Protein AF-A0A8H7I1M8-F1 (afdb_monomer_lite)

Secondary structure (DSSP, 8-state):
-EEEEETTEEEEEE---PPP-EEPTTS-EE--S--HHHHIIIIIIIIIHHHHHHHHHHHSSPPEEE--S-HHHHSHHHHHHHHHTTPPBPPPPTT--HHHHHHHHTT-TTEEEE---------

Foldseek 3Di:
DKFKDAVVDGFDDDDADWFDFDQDPVRDTDTLGAALQSCLVPPLVPRPLVRQVVVCVVPVHHAEEEEDPDPSCVDPSVVVSCVVSVHHYDDDDPPDDPVVVVVVRVPDSRYMYIDDDDRPDDD

Sequence (123 aa):
MWGCIAHGKKGPLIWLELLPCIAGKKGRSRGGGLTSAGYAEQVLKGPLKEFLDELEAERGHKILIVEDGAPLHKGPQAREARAALGIEQLAHPSGSSRSQCHRAHMASPQITRFQGAWSSEKC

InterPro domains:
  IPR036397 Ribonuclease H superfamily [G3DSA:3.30.420.10] (1-98)

Radius of gyration: 15.68 Å; chains: 1; bounding box: 38×31×46 Å

Organism: NCBI:txid456999

pLDDT: mean 77.07, std 19.63, range [32.5, 95.06]

Structure (mmCIF, N/CA/C/O backbone):
data_AF-A0A8H7I1M8-F1
#
_entry.id   AF-A0A8H7I1M8-F1
#
loop_
_atom_site.group_PDB
_atom_site.id
_atom_site.type_symbol
_atom_site.label_atom_id
_atom_site.label_alt_id
_atom_site.label_comp_id
_atom_site.label_asym_id
_atom_site.label_entity_id
_atom_site.label_seq_id
_atom_site.pdbx_PDB_ins_code
_atom_site.Cartn_x
_atom_site.Cartn_y
_atom_site.Cartn_z
_atom_site.occupancy
_atom_site.B_iso_or_equiv
_at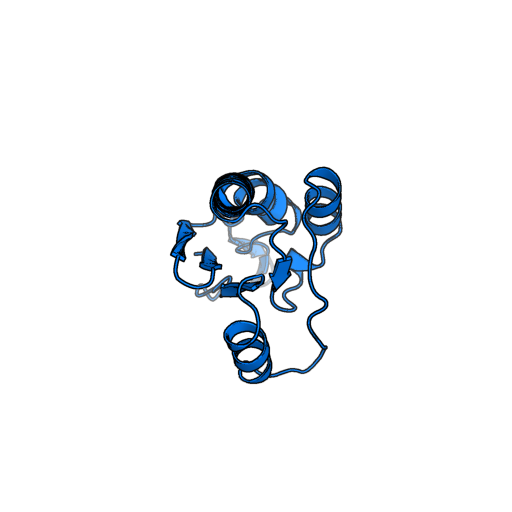om_site.auth_seq_id
_atom_site.auth_comp_id
_atom_site.auth_asym_id
_atom_site.auth_atom_id
_atom_site.pdbx_PDB_model_num
ATOM 1 N N . MET A 1 1 ? 0.511 -12.955 -6.188 1.00 87.06 1 MET A N 1
ATOM 2 C CA . MET A 1 1 ? -0.658 -12.678 -5.324 1.00 87.06 1 MET A CA 1
ATOM 3 C C . MET A 1 1 ? -0.186 -11.872 -4.129 1.00 87.06 1 MET A C 1
ATOM 5 O O . MET A 1 1 ? 0.932 -12.113 -3.688 1.00 87.06 1 MET A O 1
ATOM 9 N N . TRP A 1 2 ? -0.995 -10.932 -3.654 1.00 91.19 2 TRP A N 1
ATOM 10 C CA . TRP A 1 2 ? -0.752 -10.147 -2.446 1.00 91.19 2 TRP A CA 1
ATOM 11 C C . TRP A 1 2 ? -2.036 -10.078 -1.626 1.00 91.19 2 TRP A C 1
ATOM 13 O O . TRP A 1 2 ? -3.122 -10.015 -2.201 1.00 91.19 2 TRP A O 1
ATOM 23 N N . GLY A 1 3 ? -1.918 -10.072 -0.301 1.00 92.12 3 GLY A N 1
ATOM 24 C CA . GLY A 1 3 ? -3.060 -9.821 0.565 1.00 92.12 3 GLY A CA 1
ATOM 25 C C . GLY A 1 3 ? -2.678 -9.327 1.952 1.00 92.12 3 GLY A C 1
ATOM 26 O O . GLY A 1 3 ? -1.520 -9.420 2.383 1.00 92.12 3 GLY A O 1
ATOM 27 N N . CYS A 1 4 ? -3.680 -8.813 2.660 1.00 90.94 4 CYS A N 1
ATOM 28 C CA . CYS A 1 4 ? -3.517 -8.275 4.002 1.00 90.94 4 CYS A CA 1
ATOM 29 C C . CYS A 1 4 ? -4.613 -8.726 4.964 1.00 90.94 4 CYS A C 1
ATOM 31 O O . CYS A 1 4 ? -5.689 -9.175 4.567 1.00 90.94 4 CYS A O 1
ATOM 33 N N . ILE A 1 5 ? -4.308 -8.664 6.259 1.00 89.12 5 ILE A N 1
ATOM 34 C CA . ILE A 1 5 ? -5.220 -9.066 7.327 1.00 89.12 5 ILE A CA 1
ATOM 35 C C . ILE A 1 5 ? -5.083 -8.072 8.475 1.00 89.12 5 ILE A C 1
ATOM 37 O O . ILE A 1 5 ? -3.978 -7.820 8.962 1.00 89.12 5 ILE A O 1
ATOM 41 N N . ALA A 1 6 ? -6.219 -7.559 8.935 1.00 89.06 6 ALA A N 1
ATOM 42 C CA . ALA A 1 6 ? -6.332 -6.800 10.169 1.00 89.06 6 ALA A CA 1
ATOM 43 C C . ALA A 1 6 ? -6.982 -7.671 11.253 1.00 89.06 6 ALA A C 1
ATOM 45 O O . ALA A 1 6 ? -7.636 -8.676 10.968 1.00 89.06 6 ALA A O 1
ATOM 46 N N . HIS A 1 7 ? -6.819 -7.293 12.520 1.00 83.56 7 HIS A N 1
ATOM 47 C CA . HIS A 1 7 ? -7.454 -8.015 13.623 1.00 83.56 7 HIS A CA 1
ATOM 48 C C . HIS A 1 7 ? -8.977 -8.123 13.407 1.00 83.56 7 HIS A C 1
ATOM 50 O O . HIS A 1 7 ? -9.655 -7.104 13.345 1.00 83.56 7 HIS A O 1
ATOM 56 N N . GLY A 1 8 ? -9.516 -9.337 13.267 1.00 85.69 8 GLY A N 1
ATOM 57 C CA . GLY A 1 8 ? -10.953 -9.562 13.051 1.00 85.69 8 GLY A CA 1
ATOM 58 C C . GLY A 1 8 ? -11.490 -9.233 11.648 1.00 85.69 8 GLY A C 1
ATOM 59 O O . GLY A 1 8 ? -12.682 -9.415 11.423 1.00 85.69 8 GLY A O 1
ATOM 60 N N . LYS A 1 9 ? -10.652 -8.801 10.690 1.00 87.69 9 LYS A N 1
ATOM 61 C CA . LYS A 1 9 ? -11.086 -8.469 9.320 1.00 87.69 9 LYS A CA 1
ATOM 62 C C . LYS A 1 9 ? -10.079 -8.968 8.284 1.00 87.69 9 LYS A C 1
ATOM 64 O O . LYS A 1 9 ? -8.889 -8.650 8.340 1.00 87.69 9 LYS A O 1
ATOM 69 N N . LYS A 1 10 ? -10.555 -9.757 7.319 1.00 90.88 10 LYS A N 1
ATOM 70 C CA . LYS A 1 10 ? -9.758 -10.111 6.138 1.00 90.88 10 LYS A CA 1
ATOM 71 C C . LYS A 1 10 ? -9.700 -8.896 5.222 1.00 90.88 10 LYS A C 1
ATOM 73 O O . LYS A 1 10 ? -10.734 -8.288 4.967 1.00 90.88 10 LYS A O 1
ATOM 78 N N . GLY A 1 11 ? -8.503 -8.554 4.771 1.00 90.69 11 GLY A N 1
ATOM 79 C CA . GLY A 1 11 ? -8.314 -7.499 3.794 1.00 90.69 11 GLY A CA 1
ATOM 80 C C . GLY A 1 11 ? -8.379 -8.013 2.357 1.00 90.69 11 GLY A C 1
ATOM 81 O O . GLY A 1 11 ? -8.638 -9.201 2.125 1.00 90.69 11 GLY A O 1
ATOM 82 N N . PRO A 1 12 ? -8.140 -7.119 1.389 1.00 92.62 12 PRO A N 1
ATOM 83 C CA . PRO A 1 12 ? -8.078 -7.457 -0.025 1.00 92.62 12 PRO A CA 1
ATOM 84 C C . PRO A 1 12 ? -7.053 -8.558 -0.320 1.00 92.62 12 PRO A C 1
ATOM 86 O O . PRO A 1 12 ? -5.973 -8.613 0.273 1.00 92.62 12 PRO A O 1
ATOM 89 N N . LEU A 1 13 ? -7.399 -9.411 -1.285 1.00 94.06 13 LEU A N 1
ATOM 90 C CA . LEU A 1 13 ? -6.523 -10.418 -1.875 1.00 94.06 13 LEU A CA 1
ATOM 91 C C . LEU A 1 13 ? -6.502 -10.192 -3.386 1.00 94.06 13 LEU A C 1
ATOM 93 O O . LEU A 1 13 ? -7.510 -10.404 -4.056 1.00 94.06 13 LEU A O 1
ATOM 97 N N . ILE A 1 14 ? -5.364 -9.749 -3.914 1.00 91.69 14 ILE A N 1
ATOM 98 C CA . ILE A 1 14 ? -5.240 -9.330 -5.312 1.00 91.69 14 ILE A CA 1
ATOM 99 C C . ILE A 1 14 ? -4.172 -10.126 -6.057 1.00 91.69 14 ILE A C 1
ATOM 101 O O . ILE A 1 14 ? -3.159 -10.580 -5.502 1.00 91.69 14 ILE A O 1
ATOM 105 N N . TRP A 1 15 ? -4.390 -10.263 -7.359 1.00 91.75 15 TRP A N 1
ATOM 106 C CA . TRP A 1 15 ? -3.367 -10.703 -8.292 1.00 91.75 15 TRP A CA 1
ATOM 107 C C . TRP A 1 15 ? -2.549 -9.494 -8.721 1.00 91.75 15 TRP A C 1
ATOM 109 O O . TRP A 1 15 ? -3.101 -8.460 -9.071 1.00 91.75 15 TRP A O 1
ATOM 119 N N . LEU A 1 16 ? -1.229 -9.628 -8.631 1.00 91.38 16 LEU A N 1
ATOM 120 C CA . LEU A 1 16 ? -0.309 -8.565 -9.004 1.00 91.38 16 LEU A CA 1
ATOM 121 C C . LEU A 1 16 ? 0.088 -8.756 -10.458 1.00 91.38 16 LEU A C 1
ATOM 123 O O . LEU A 1 16 ? 0.455 -9.868 -10.849 1.00 91.38 16 LEU A O 1
ATOM 127 N N . GLU A 1 17 ? 0.078 -7.671 -11.216 1.00 91.12 17 GLU A N 1
ATOM 128 C CA . GLU A 1 17 ? 0.642 -7.645 -12.555 1.00 91.12 17 GLU A CA 1
ATOM 129 C C . GLU A 1 17 ? 2.162 -7.540 -12.442 1.00 91.12 17 GLU A C 1
ATOM 131 O O . GLU A 1 17 ? 2.712 -6.555 -11.935 1.00 91.12 17 GLU A O 1
ATOM 136 N N . LEU A 1 18 ? 2.844 -8.596 -12.878 1.00 88.50 18 LEU A N 1
ATOM 137 C CA . LEU A 1 18 ? 4.298 -8.690 -12.855 1.00 88.50 18 LEU A CA 1
ATOM 138 C C . LEU A 1 18 ? 4.870 -8.256 -14.203 1.00 88.50 18 LEU A C 1
ATOM 140 O O . LEU A 1 18 ? 4.259 -8.457 -15.252 1.00 88.50 18 LEU A O 1
ATOM 144 N N . LEU A 1 19 ? 6.079 -7.691 -14.185 1.00 85.12 19 LEU A N 1
ATOM 145 C CA . LEU A 1 19 ? 6.788 -7.398 -15.427 1.00 85.12 19 LEU A CA 1
ATOM 146 C C . LEU A 1 19 ? 7.075 -8.697 -16.195 1.00 85.12 19 LEU A C 1
ATOM 148 O O . LEU A 1 19 ? 7.416 -9.699 -15.564 1.00 85.12 19 LEU A O 1
ATOM 152 N N . PRO A 1 20 ? 7.037 -8.690 -17.538 1.00 82.44 20 PRO A N 1
ATOM 153 C CA . PRO A 1 20 ? 7.340 -9.879 -18.328 1.00 82.44 20 PRO A CA 1
ATOM 154 C C . P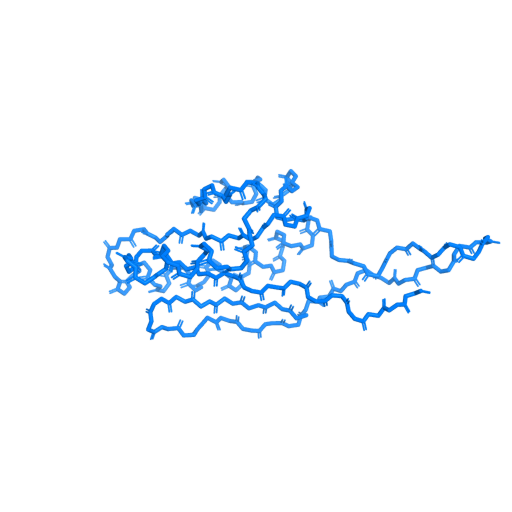RO A 1 20 ? 8.774 -10.373 -18.071 1.00 82.44 20 PRO A C 1
ATOM 156 O O . PRO A 1 20 ? 9.695 -9.569 -17.895 1.00 82.44 20 PRO A O 1
ATOM 159 N N . CYS A 1 21 ? 8.979 -11.696 -18.051 1.00 81.69 21 CYS A N 1
ATOM 160 C CA . CYS A 1 21 ? 10.324 -12.284 -18.018 1.00 81.69 21 CYS A CA 1
ATOM 161 C C . CYS A 1 21 ? 10.909 -12.220 -19.440 1.00 81.69 21 CYS A C 1
ATOM 163 O O . CYS A 1 21 ? 10.403 -12.843 -20.371 1.00 81.69 21 CYS A O 1
ATOM 165 N N . ILE A 1 22 ? 11.966 -11.431 -19.623 1.00 80.75 22 ILE A N 1
ATOM 166 C CA . ILE A 1 22 ? 12.684 -11.284 -20.890 1.00 80.75 22 ILE A CA 1
ATOM 167 C C . ILE A 1 22 ? 13.926 -12.172 -20.831 1.00 80.75 22 ILE A C 1
ATOM 169 O O . ILE A 1 22 ? 14.834 -11.943 -20.023 1.00 80.75 22 ILE A O 1
ATOM 173 N N . ALA A 1 23 ? 13.984 -13.175 -21.706 1.00 79.00 23 ALA A N 1
ATOM 174 C CA . ALA A 1 23 ? 15.157 -14.026 -21.856 1.00 79.00 23 ALA A CA 1
ATOM 175 C C . ALA A 1 23 ? 16.338 -13.203 -22.399 1.00 79.00 23 ALA A C 1
ATOM 177 O O . ALA A 1 23 ? 16.298 -12.657 -23.503 1.00 79.00 23 ALA A O 1
ATOM 178 N N . GLY A 1 24 ? 17.410 -13.086 -21.614 1.00 73.38 24 GLY A N 1
ATOM 179 C CA . GLY A 1 24 ? 18.634 -12.435 -22.067 1.00 73.38 24 GLY A CA 1
ATOM 180 C C . GLY A 1 24 ? 19.435 -13.330 -23.014 1.00 73.38 24 GLY A C 1
ATOM 181 O O . GLY A 1 24 ? 19.460 -14.549 -22.862 1.00 73.38 24 GLY A O 1
ATOM 182 N N . LYS A 1 25 ? 20.206 -12.721 -23.928 1.00 69.44 25 LYS A N 1
ATOM 183 C CA . LYS A 1 25 ? 21.067 -13.413 -24.920 1.00 69.44 25 LYS A CA 1
ATOM 184 C C . LYS A 1 25 ? 22.100 -14.401 -24.335 1.00 69.44 25 LYS A C 1
ATOM 186 O O . LYS A 1 25 ? 22.737 -15.124 -25.087 1.00 69.44 25 LYS A O 1
ATOM 191 N N . LYS A 1 26 ? 22.302 -14.411 -23.013 1.00 75.31 26 LYS A N 1
ATOM 192 C CA . LYS A 1 26 ? 23.239 -15.291 -22.285 1.00 75.31 26 LYS A CA 1
ATOM 193 C C . LYS A 1 26 ? 22.536 -16.226 -21.286 1.00 75.31 26 LYS A C 1
ATOM 195 O O . LYS A 1 26 ? 23.143 -16.611 -20.293 1.00 75.31 26 LYS A O 1
ATOM 200 N N . GLY A 1 27 ? 21.244 -16.505 -21.472 1.00 68.44 27 GLY A N 1
ATOM 201 C CA . GLY A 1 27 ? 20.466 -17.391 -20.592 1.00 68.44 27 GLY A CA 1
ATOM 202 C C . GLY A 1 27 ? 20.109 -16.803 -19.220 1.00 68.44 27 GLY A C 1
ATOM 203 O O . GLY A 1 27 ? 19.432 -17.453 -18.437 1.00 68.44 27 GLY A O 1
ATOM 204 N N . ARG A 1 28 ? 20.526 -15.565 -18.911 1.00 63.75 28 ARG A N 1
ATOM 205 C CA . ARG A 1 28 ? 20.039 -14.829 -17.735 1.00 63.75 28 ARG A CA 1
ATOM 206 C C . ARG A 1 28 ? 18.765 -14.090 -18.099 1.00 63.75 28 ARG A C 1
ATOM 208 O O . ARG A 1 28 ? 18.819 -13.112 -18.849 1.00 63.75 28 ARG A O 1
ATOM 215 N N . SER A 1 29 ? 17.649 -14.537 -17.552 1.00 70.06 29 SER A N 1
ATOM 216 C CA . SER A 1 29 ? 16.374 -13.850 -17.694 1.00 70.06 29 SER A CA 1
ATOM 217 C C . SER A 1 29 ? 16.323 -12.612 -16.794 1.00 70.06 29 SER A C 1
ATOM 219 O O . SER A 1 29 ? 16.888 -12.594 -15.699 1.00 70.06 29 SER A O 1
ATOM 221 N N . ARG A 1 30 ? 15.703 -11.537 -17.282 1.00 67.56 30 ARG A N 1
ATOM 222 C CA . ARG A 1 30 ? 15.476 -10.285 -16.543 1.00 67.56 30 ARG A CA 1
ATOM 223 C C . ARG A 1 30 ? 13.985 -9.969 -16.548 1.00 67.56 30 ARG A C 1
ATOM 225 O O . ARG A 1 30 ? 13.336 -10.176 -17.563 1.00 67.56 30 ARG A O 1
ATOM 232 N N . GLY A 1 31 ? 13.464 -9.420 -15.456 1.00 72.38 31 GLY A N 1
ATOM 233 C CA . GLY A 1 31 ? 12.024 -9.182 -15.297 1.00 72.38 31 GLY A CA 1
ATOM 234 C C . GLY A 1 31 ? 11.352 -10.306 -14.506 1.00 72.38 31 GLY A C 1
ATOM 235 O O . GLY A 1 31 ? 12.020 -10.961 -13.711 1.00 72.38 31 GLY A O 1
ATOM 236 N N . GLY A 1 32 ? 10.042 -10.495 -14.671 1.00 77.62 32 GLY A N 1
ATOM 237 C CA . GLY A 1 32 ? 9.263 -11.515 -13.947 1.00 77.62 32 GLY A CA 1
ATOM 238 C C . GLY A 1 32 ? 8.852 -11.132 -12.518 1.00 77.62 32 GLY A C 1
ATOM 239 O O . GLY A 1 32 ? 8.263 -11.941 -11.808 1.00 77.62 32 GLY A O 1
ATOM 240 N N . GLY A 1 33 ? 9.174 -9.918 -12.063 1.00 84.44 33 GLY A N 1
ATOM 241 C CA . GLY A 1 33 ? 8.928 -9.464 -10.692 1.00 84.44 33 GLY A CA 1
ATOM 242 C C . GLY A 1 33 ? 8.146 -8.158 -10.614 1.00 84.44 33 GLY A C 1
ATOM 243 O O . GLY A 1 33 ? 7.995 -7.440 -11.604 1.00 84.44 33 GLY A O 1
ATOM 244 N N . LEU A 1 34 ? 7.677 -7.837 -9.407 1.00 89.06 34 LEU A N 1
ATOM 245 C CA . LEU A 1 34 ? 7.048 -6.557 -9.091 1.00 89.06 34 LEU A CA 1
ATOM 246 C C . LEU A 1 34 ? 8.118 -5.543 -8.667 1.00 89.06 34 LEU A C 1
ATOM 248 O O . LEU A 1 34 ? 8.983 -5.841 -7.840 1.00 89.06 34 LEU A O 1
ATOM 252 N N . THR A 1 35 ? 8.058 -4.333 -9.216 1.00 91.69 35 THR A N 1
ATOM 253 C CA . THR A 1 35 ? 8.936 -3.231 -8.803 1.00 91.69 35 THR A CA 1
ATOM 254 C C . THR A 1 35 ? 8.347 -2.484 -7.608 1.00 91.69 35 THR A C 1
ATOM 256 O O . THR A 1 35 ? 7.155 -2.570 -7.334 1.00 91.69 35 THR A O 1
ATOM 259 N N . SER A 1 36 ? 9.166 -1.692 -6.912 1.00 91.12 36 SER A N 1
ATOM 260 C CA . SER A 1 36 ? 8.681 -0.779 -5.861 1.00 91.12 36 SER A CA 1
ATOM 261 C C . SER A 1 36 ? 7.633 0.213 -6.393 1.00 91.12 36 SER A C 1
ATOM 263 O O . SER A 1 36 ? 6.660 0.506 -5.706 1.00 91.12 36 SER A O 1
ATOM 265 N N . ALA A 1 37 ? 7.776 0.669 -7.643 1.00 92.75 37 ALA A N 1
ATOM 266 C CA . ALA A 1 37 ? 6.763 1.488 -8.309 1.00 92.75 37 ALA A CA 1
ATOM 267 C C . ALA A 1 37 ? 5.468 0.698 -8.569 1.00 92.75 37 ALA A C 1
ATOM 269 O O . ALA A 1 37 ? 4.392 1.160 -8.216 1.00 92.75 37 ALA A O 1
ATOM 270 N N . GLY A 1 38 ? 5.574 -0.521 -9.111 1.00 93.25 38 GLY A N 1
ATOM 271 C CA . GLY A 1 38 ? 4.415 -1.392 -9.332 1.00 93.25 38 GLY A CA 1
ATOM 272 C C . GLY A 1 38 ? 3.669 -1.709 -8.035 1.00 93.25 38 GLY A C 1
ATOM 273 O O . GLY A 1 38 ? 2.446 -1.703 -8.017 1.00 93.25 38 GLY A O 1
ATOM 274 N N . TYR A 1 39 ? 4.395 -1.901 -6.933 1.00 94.19 39 TYR A N 1
ATOM 275 C CA . TYR A 1 39 ? 3.808 -2.058 -5.604 1.00 94.19 39 TYR A CA 1
ATOM 276 C C . TYR A 1 39 ? 3.085 -0.797 -5.128 1.00 94.19 39 TYR A C 1
ATOM 278 O O . TYR A 1 39 ? 1.961 -0.876 -4.641 1.00 94.19 39 TYR A O 1
ATOM 286 N N . ALA A 1 40 ? 3.704 0.372 -5.289 1.00 94.31 40 ALA A N 1
ATOM 287 C CA . ALA A 1 40 ? 3.082 1.632 -4.912 1.00 94.31 40 ALA A CA 1
ATOM 288 C C . ALA A 1 40 ? 1.754 1.867 -5.645 1.00 94.31 40 ALA A C 1
ATOM 290 O O . ALA A 1 40 ? 0.770 2.223 -5.002 1.00 94.31 40 ALA A O 1
ATOM 291 N N . GLU A 1 41 ? 1.709 1.620 -6.955 1.00 95.06 41 GLU A N 1
ATOM 292 C CA . GLU A 1 41 ? 0.491 1.806 -7.751 1.00 95.06 41 GLU A CA 1
ATOM 293 C C . GLU A 1 41 ? -0.561 0.725 -7.480 1.00 95.06 41 GLU A C 1
ATOM 295 O O . GLU A 1 41 ? -1.701 1.046 -7.160 1.00 95.06 41 GLU A O 1
ATOM 300 N N . GLN A 1 42 ? -0.190 -0.556 -7.570 1.00 94.75 42 GLN A N 1
ATOM 301 C CA . GLN A 1 42 ? -1.163 -1.654 -7.511 1.00 94.75 42 GLN A CA 1
ATOM 302 C C . GLN A 1 42 ? -1.639 -1.971 -6.093 1.00 94.75 42 GLN A C 1
ATOM 304 O O . GLN A 1 42 ? -2.711 -2.545 -5.931 1.00 94.75 42 GLN A O 1
ATOM 309 N N . VAL A 1 43 ? -0.839 -1.657 -5.069 1.00 94.62 43 VAL A N 1
ATOM 310 C CA . VAL A 1 43 ? -1.143 -2.006 -3.676 1.00 94.62 43 VAL A CA 1
ATOM 311 C C . VAL A 1 43 ? -1.429 -0.761 -2.856 1.00 94.62 43 VAL A C 1
ATOM 313 O O . VAL A 1 43 ? -2.549 -0.609 -2.377 1.00 94.62 43 VAL A O 1
ATOM 316 N N . LEU A 1 44 ? -0.430 0.114 -2.683 1.00 93.94 44 LEU A N 1
ATOM 317 C CA . LEU A 1 44 ? -0.515 1.212 -1.713 1.00 93.94 44 LEU A CA 1
ATOM 318 C C . LEU A 1 44 ? -1.599 2.223 -2.091 1.00 93.94 44 LEU A C 1
ATOM 320 O O . LEU A 1 44 ? -2.430 2.558 -1.255 1.00 93.94 44 LEU A O 1
ATOM 324 N N . LYS A 1 45 ? -1.586 2.687 -3.344 1.00 94.12 45 LYS A N 1
ATOM 325 C CA . LYS A 1 45 ? -2.560 3.652 -3.873 1.00 94.12 45 LYS A CA 1
ATOM 326 C C . LYS A 1 45 ? -3.906 3.026 -4.228 1.00 94.12 45 LYS A C 1
ATOM 328 O O . LYS A 1 45 ? -4.872 3.761 -4.379 1.00 94.12 45 LYS A O 1
ATOM 333 N N . GLY A 1 46 ? -3.950 1.705 -4.385 1.00 93.00 46 GLY A N 1
ATOM 334 C CA . GLY A 1 46 ? -5.166 0.973 -4.710 1.00 93.00 46 GLY A CA 1
ATOM 335 C C . GLY A 1 46 ? -5.825 0.375 -3.461 1.00 93.00 46 GLY A C 1
ATOM 336 O O . GLY A 1 46 ? -6.149 1.099 -2.518 1.00 93.00 46 GLY A O 1
ATOM 337 N N . PRO A 1 47 ? -5.990 -0.957 -3.413 1.00 94.75 47 PRO A N 1
ATOM 338 C CA . PRO A 1 47 ? -6.873 -1.631 -2.465 1.00 94.75 47 PRO A CA 1
ATOM 339 C C . PRO A 1 47 ? -6.438 -1.478 -1.006 1.00 94.75 47 PRO A C 1
ATOM 341 O O . PRO A 1 47 ? -7.256 -1.621 -0.099 1.00 94.75 47 PRO A O 1
ATOM 344 N N . LEU A 1 48 ? -5.156 -1.200 -0.743 1.00 93.31 48 LEU A N 1
ATOM 345 C CA . LEU A 1 48 ? -4.714 -0.965 0.623 1.00 93.31 48 LEU A CA 1
ATOM 346 C C . LEU A 1 48 ? -5.286 0.336 1.189 1.00 93.31 48 LEU A C 1
ATOM 348 O O . LEU A 1 48 ? -5.732 0.338 2.332 1.00 93.31 48 LEU A O 1
ATOM 352 N N . LYS A 1 49 ? -5.270 1.431 0.422 1.00 93.31 49 LYS A N 1
ATOM 353 C CA . LYS A 1 49 ? -5.749 2.725 0.918 1.00 93.31 49 LYS A CA 1
ATOM 354 C C . LYS A 1 49 ? -7.234 2.664 1.259 1.00 93.31 49 LYS A C 1
ATOM 356 O O . LYS A 1 49 ? -7.610 3.070 2.351 1.00 93.31 49 LYS A O 1
ATOM 361 N N . GLU A 1 50 ? -8.030 2.081 0.367 1.00 94.44 50 GLU A N 1
ATOM 362 C CA . GLU A 1 50 ? -9.467 1.870 0.573 1.00 94.44 50 GLU A CA 1
ATOM 363 C C . GLU A 1 50 ? -9.730 1.049 1.843 1.00 94.44 50 GLU A C 1
ATOM 365 O O . GLU A 1 50 ? -10.508 1.448 2.706 1.00 94.44 50 GLU A O 1
ATOM 370 N N . PHE A 1 51 ? -9.002 -0.058 2.017 1.00 93.56 51 PHE A N 1
ATOM 371 C CA . PHE A 1 51 ? -9.154 -0.909 3.194 1.00 93.56 51 PHE A CA 1
ATOM 372 C C . PHE A 1 51 ? -8.746 -0.216 4.503 1.00 93.56 51 PHE A C 1
ATOM 374 O O . PHE A 1 51 ? -9.365 -0.448 5.542 1.00 93.56 51 PHE A O 1
ATOM 381 N N . LEU A 1 52 ? -7.705 0.622 4.478 1.00 92.44 52 LEU A N 1
ATOM 382 C CA . LEU A 1 52 ? -7.305 1.406 5.647 1.00 92.44 52 LEU A CA 1
ATOM 383 C C . LEU A 1 52 ? -8.356 2.455 5.992 1.00 92.44 52 LEU A C 1
ATOM 385 O O . LEU A 1 52 ? -8.711 2.551 7.159 1.00 92.44 52 LEU A O 1
ATOM 389 N N . ASP A 1 53 ? -8.893 3.171 5.005 1.00 93.00 53 ASP A N 1
ATOM 390 C CA . ASP A 1 53 ? -9.921 4.192 5.231 1.00 93.00 53 ASP A CA 1
ATOM 391 C C . ASP A 1 53 ? -11.174 3.593 5.872 1.00 93.00 53 A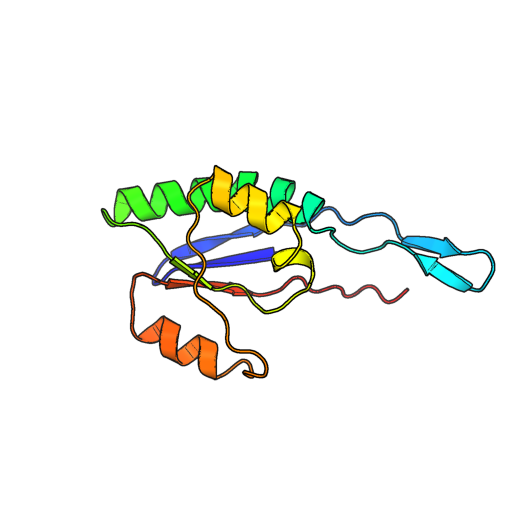SP A C 1
ATOM 393 O O . ASP A 1 53 ? -11.703 4.139 6.841 1.00 93.00 53 ASP A O 1
ATOM 397 N N . GLU A 1 54 ? -11.608 2.425 5.394 1.00 93.62 54 GLU A N 1
ATOM 398 C CA . GLU A 1 54 ? -12.704 1.681 6.012 1.00 93.62 54 GLU A CA 1
ATOM 399 C C . GLU A 1 54 ? -12.394 1.286 7.459 1.00 93.62 54 GLU A C 1
ATOM 401 O O . GLU A 1 54 ? -13.240 1.434 8.340 1.00 93.62 54 GLU A O 1
ATOM 406 N N . LEU A 1 55 ? -11.192 0.764 7.720 1.00 91.75 55 LEU A N 1
ATOM 407 C CA . LEU A 1 55 ? -10.794 0.341 9.061 1.00 91.75 55 LEU A CA 1
ATOM 408 C C . LEU A 1 55 ? -10.658 1.518 10.028 1.00 91.75 55 LEU A C 1
ATOM 410 O O . LEU A 1 55 ? -11.040 1.394 11.191 1.00 91.75 55 LEU A O 1
ATOM 414 N N . GLU A 1 56 ? -10.102 2.634 9.571 1.00 92.06 56 GLU A N 1
ATOM 415 C CA . GLU A 1 56 ? -9.934 3.847 10.367 1.00 92.06 56 GLU A CA 1
ATOM 416 C C . GLU A 1 56 ? -11.289 4.478 10.688 1.00 92.06 56 GLU A C 1
ATOM 418 O O . GLU A 1 56 ? -11.520 4.861 11.836 1.00 92.06 56 GLU A O 1
ATOM 423 N N . ALA A 1 57 ? -12.218 4.497 9.726 1.00 92.88 57 ALA A N 1
ATOM 424 C CA . ALA A 1 57 ? -13.595 4.933 9.950 1.00 92.88 57 ALA A CA 1
ATOM 425 C C . ALA A 1 57 ? -14.342 4.019 10.938 1.00 92.88 57 ALA A C 1
ATOM 427 O O . ALA A 1 57 ? -15.036 4.510 11.826 1.00 92.88 57 ALA A O 1
ATOM 428 N N . GLU A 1 58 ? -14.173 2.698 10.824 1.00 91.56 58 GLU A N 1
ATOM 429 C CA . GLU A 1 58 ? -14.812 1.710 11.703 1.00 91.56 58 GLU A CA 1
ATOM 430 C C . GLU A 1 58 ? -14.281 1.786 13.145 1.00 91.56 58 GLU A C 1
ATOM 432 O O . GLU A 1 58 ? -15.026 1.594 14.106 1.00 91.56 58 GLU A O 1
ATOM 437 N N . ARG A 1 59 ? -12.984 2.066 13.314 1.00 89.25 59 ARG A N 1
ATOM 438 C CA . ARG A 1 59 ? -12.295 1.972 14.612 1.00 89.25 59 ARG A CA 1
ATOM 439 C C . ARG A 1 59 ? -12.028 3.315 15.280 1.00 89.25 59 ARG A C 1
ATOM 441 O O . ARG A 1 59 ? -11.635 3.336 16.449 1.00 89.25 59 ARG A O 1
ATOM 448 N N . GLY A 1 60 ? -12.190 4.416 14.552 1.00 90.62 60 GLY A N 1
ATOM 449 C CA . GLY A 1 60 ? -11.984 5.777 15.045 1.00 90.62 60 GLY A CA 1
ATOM 450 C C . GLY A 1 60 ? -10.528 6.126 15.368 1.00 90.62 60 GLY A C 1
ATOM 451 O O . GLY A 1 60 ? -10.283 7.073 16.111 1.00 90.62 60 GLY A O 1
ATOM 452 N N . HIS A 1 61 ? -9.555 5.361 14.868 1.00 86.56 61 HIS A N 1
ATOM 453 C CA . HIS A 1 61 ? -8.131 5.630 15.067 1.00 86.56 61 HIS A CA 1
ATOM 454 C C . HIS A 1 61 ? -7.294 5.146 13.886 1.00 86.56 61 HIS A C 1
ATOM 456 O O . HIS A 1 61 ? -7.685 4.213 13.188 1.00 86.56 61 HIS A O 1
ATOM 462 N N . LYS A 1 62 ? -6.115 5.758 13.721 1.00 87.25 62 LYS A N 1
ATOM 463 C CA . LYS A 1 62 ? -5.143 5.398 12.686 1.00 87.25 62 LYS A CA 1
ATOM 464 C C . LYS A 1 62 ? -4.689 3.947 12.793 1.00 87.25 62 LYS A C 1
ATOM 466 O O . LYS A 1 62 ? -4.397 3.463 13.892 1.00 87.25 62 LYS A O 1
ATOM 471 N N . ILE A 1 63 ? -4.551 3.287 11.648 1.00 88.69 63 ILE A N 1
ATOM 472 C CA . ILE A 1 63 ? -4.091 1.900 11.568 1.00 88.69 63 ILE A CA 1
ATOM 473 C C . ILE A 1 63 ? -2.620 1.847 11.168 1.00 88.69 63 ILE A C 1
ATOM 475 O O . ILE A 1 63 ? -2.183 2.479 10.210 1.00 88.69 63 ILE A O 1
ATOM 479 N N . LEU A 1 64 ? -1.853 1.041 11.901 1.00 88.06 64 LEU A N 1
ATOM 480 C CA . LEU A 1 64 ? -0.435 0.840 11.653 1.00 88.06 64 LEU A CA 1
ATOM 481 C C . LEU A 1 64 ? -0.195 -0.416 10.816 1.00 88.06 64 LEU A C 1
ATOM 483 O O . LEU A 1 64 ? -0.861 -1.450 10.962 1.00 88.06 64 LEU A O 1
ATOM 487 N N . ILE A 1 65 ? 0.815 -0.337 9.954 1.00 88.88 65 ILE A N 1
ATOM 488 C CA . ILE A 1 65 ? 1.121 -1.376 8.970 1.00 88.88 65 ILE A CA 1
ATOM 489 C C . ILE A 1 65 ? 2.428 -2.092 9.297 1.00 88.88 65 ILE A C 1
ATOM 491 O O . ILE A 1 65 ? 3.446 -1.462 9.578 1.00 88.88 65 ILE A O 1
ATOM 495 N N . VAL A 1 66 ? 2.415 -3.427 9.205 1.00 88.06 66 VAL A N 1
ATOM 496 C CA . VAL A 1 66 ? 3.614 -4.273 9.307 1.00 88.06 66 VAL A CA 1
ATOM 497 C C . VAL A 1 66 ? 3.818 -5.060 8.016 1.00 88.06 66 VAL A C 1
ATOM 499 O O . VAL A 1 66 ? 3.156 -6.071 7.771 1.00 88.06 66 VAL A O 1
ATOM 502 N N . GLU A 1 67 ? 4.789 -4.627 7.220 1.00 85.94 67 GLU A N 1
ATOM 503 C CA . GLU A 1 67 ? 5.259 -5.341 6.029 1.00 85.94 67 GLU A CA 1
ATOM 504 C C . GLU A 1 67 ? 6.539 -6.129 6.336 1.00 85.94 67 GLU A C 1
ATOM 506 O O . GLU A 1 67 ? 7.279 -5.815 7.273 1.00 85.94 67 GLU A O 1
ATOM 511 N N . ASP A 1 68 ? 6.817 -7.153 5.531 1.00 82.38 68 ASP A N 1
ATOM 512 C CA . ASP A 1 68 ? 8.087 -7.867 5.611 1.00 82.38 68 ASP A CA 1
ATOM 513 C C . ASP A 1 68 ? 9.246 -7.050 5.006 1.00 82.38 68 ASP A C 1
ATOM 515 O O . ASP A 1 68 ? 9.079 -5.986 4.404 1.00 82.38 68 ASP A O 1
ATOM 519 N N . GLY A 1 69 ? 10.463 -7.568 5.159 1.00 80.44 69 GLY A N 1
ATOM 520 C CA . GLY A 1 69 ? 11.673 -6.908 4.686 1.00 80.44 69 GLY A CA 1
ATOM 521 C C . GLY A 1 69 ? 11.914 -6.948 3.172 1.00 80.44 69 GLY A C 1
ATOM 522 O O . GLY A 1 69 ? 13.048 -6.645 2.787 1.00 80.44 69 GLY A O 1
ATOM 523 N N . ALA A 1 70 ? 10.939 -7.343 2.340 1.00 84.06 70 ALA A N 1
ATOM 524 C CA . ALA A 1 70 ? 11.135 -7.494 0.901 1.00 84.06 70 ALA A CA 1
ATOM 525 C C . ALA A 1 70 ? 11.642 -6.191 0.244 1.00 84.06 70 ALA A C 1
ATOM 527 O O . ALA A 1 70 ? 11.199 -5.096 0.610 1.00 84.06 70 ALA A O 1
ATOM 528 N N . PRO A 1 71 ? 12.544 -6.273 -0.757 1.00 85.38 71 PRO A N 1
ATOM 529 C CA . PRO A 1 71 ? 13.141 -5.086 -1.372 1.00 85.38 71 PRO A CA 1
ATOM 530 C C . PRO A 1 71 ? 12.121 -4.095 -1.946 1.00 85.38 71 PRO A C 1
ATOM 532 O O . PRO A 1 71 ? 12.323 -2.887 -1.851 1.00 85.38 71 PRO A O 1
ATOM 535 N N . LEU A 1 72 ? 11.009 -4.593 -2.496 1.00 88.50 72 LEU A N 1
ATOM 536 C CA . LEU A 1 72 ? 9.952 -3.757 -3.072 1.00 88.50 72 LEU A CA 1
ATOM 537 C C . LEU A 1 72 ? 9.221 -2.907 -2.020 1.00 88.50 72 LEU A C 1
ATOM 539 O O . LEU A 1 72 ? 8.874 -1.770 -2.319 1.00 88.50 72 LEU A O 1
ATOM 543 N N . HIS A 1 73 ? 9.074 -3.392 -0.780 1.00 87.94 73 HIS A N 1
ATOM 544 C CA . HIS A 1 73 ? 8.481 -2.610 0.312 1.00 87.94 73 HIS A CA 1
ATOM 545 C C . HIS A 1 73 ? 9.396 -1.465 0.745 1.00 87.94 73 HIS A C 1
ATOM 547 O O . HIS A 1 73 ? 8.917 -0.417 1.167 1.00 87.94 73 HIS A O 1
ATOM 553 N N . LYS A 1 74 ? 10.716 -1.647 0.635 1.00 86.06 74 LYS A N 1
ATOM 554 C CA . LYS A 1 74 ? 11.732 -0.672 1.066 1.00 86.06 74 LYS A CA 1
ATOM 555 C C . LYS A 1 74 ? 12.171 0.291 -0.035 1.00 86.06 74 LYS A C 1
ATOM 557 O O . LYS A 1 74 ? 12.975 1.184 0.230 1.00 86.06 74 LYS A O 1
ATOM 562 N N . GLY A 1 75 ? 11.689 0.097 -1.260 1.00 87.56 75 GLY A N 1
ATOM 563 C CA . GLY A 1 75 ? 12.066 0.935 -2.387 1.00 87.56 75 GLY A CA 1
ATOM 564 C C . GLY A 1 75 ? 11.579 2.383 -2.235 1.00 87.56 75 GLY A C 1
ATOM 565 O O . GLY A 1 75 ? 10.629 2.655 -1.493 1.00 87.56 75 GLY A O 1
ATOM 566 N N . PRO A 1 76 ? 12.229 3.335 -2.928 1.00 91.38 76 PRO A N 1
ATOM 567 C CA . PRO A 1 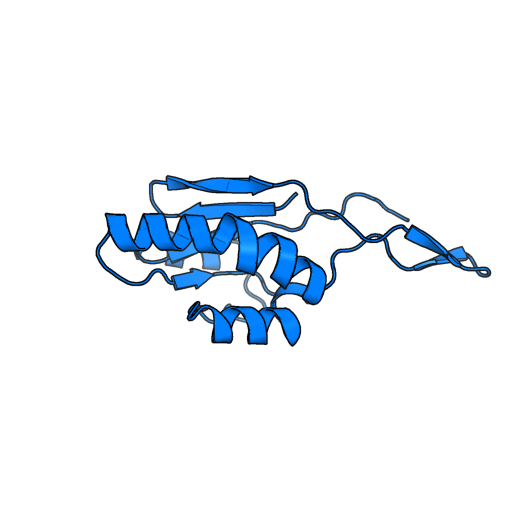76 ? 11.952 4.758 -2.759 1.00 91.38 76 PRO A CA 1
ATOM 568 C C . PRO A 1 76 ? 10.510 5.121 -3.128 1.00 91.38 76 PRO A C 1
ATOM 570 O O . PRO A 1 76 ? 9.887 5.876 -2.392 1.00 91.38 76 PRO A O 1
ATOM 573 N N . GLN A 1 77 ? 9.958 4.524 -4.189 1.00 93.88 77 GLN A N 1
ATOM 574 C CA . GLN A 1 77 ? 8.584 4.791 -4.634 1.00 93.88 77 GLN A CA 1
ATOM 575 C C . GLN A 1 77 ? 7.543 4.292 -3.627 1.00 93.88 77 GLN A C 1
ATOM 577 O O . GLN A 1 77 ? 6.588 5.003 -3.338 1.00 93.88 77 GLN A O 1
ATOM 582 N N . ALA A 1 78 ? 7.741 3.105 -3.040 1.00 91.19 78 ALA A N 1
ATOM 583 C CA . ALA A 1 78 ? 6.857 2.605 -1.990 1.00 91.19 78 ALA A CA 1
ATOM 584 C C . ALA A 1 78 ? 6.904 3.501 -0.740 1.00 91.19 78 ALA A C 1
ATOM 586 O O . ALA A 1 78 ? 5.871 3.807 -0.146 1.00 91.19 78 ALA A O 1
ATOM 587 N N . ARG A 1 79 ? 8.098 3.978 -0.361 1.00 91.38 79 ARG A N 1
ATOM 588 C CA . ARG A 1 79 ? 8.264 4.907 0.766 1.00 91.38 79 ARG A CA 1
ATOM 589 C C . ARG A 1 79 ? 7.576 6.247 0.513 1.00 91.38 79 ARG A C 1
ATOM 591 O O . ARG A 1 79 ? 6.895 6.749 1.399 1.00 91.38 79 ARG A O 1
ATOM 598 N N . GLU A 1 80 ? 7.764 6.812 -0.673 1.00 94.31 80 GLU A N 1
ATOM 599 C CA . GLU A 1 80 ? 7.145 8.075 -1.072 1.00 94.31 80 GLU A CA 1
ATOM 600 C C . GLU A 1 80 ? 5.621 7.959 -1.121 1.00 94.31 80 GLU A C 1
ATOM 602 O O . GLU A 1 80 ? 4.929 8.798 -0.554 1.00 94.31 80 GLU A O 1
ATOM 607 N N . ALA A 1 81 ? 5.094 6.878 -1.699 1.00 94.19 81 ALA A N 1
ATOM 608 C CA . ALA A 1 81 ? 3.659 6.628 -1.736 1.00 94.19 81 ALA A CA 1
ATOM 609 C C . ALA A 1 81 ? 3.059 6.503 -0.331 1.00 94.19 81 ALA A C 1
ATOM 611 O O . ALA A 1 81 ? 2.028 7.112 -0.062 1.00 94.19 81 ALA A O 1
ATOM 612 N N . ARG A 1 82 ? 3.714 5.787 0.596 1.00 93.94 82 ARG A N 1
ATOM 613 C CA . ARG A 1 82 ? 3.253 5.734 1.994 1.00 93.94 82 ARG A CA 1
ATOM 614 C C . ARG A 1 82 ? 3.249 7.113 2.645 1.00 93.94 82 ARG A C 1
ATOM 616 O O . ARG A 1 82 ? 2.265 7.462 3.287 1.00 93.94 82 ARG A O 1
ATOM 623 N N . ALA A 1 83 ? 4.303 7.902 2.443 1.00 93.50 83 ALA A N 1
ATOM 624 C CA . ALA A 1 83 ? 4.381 9.254 2.988 1.00 93.50 83 ALA A CA 1
ATOM 625 C C . ALA A 1 83 ? 3.265 10.159 2.436 1.00 93.50 83 ALA A C 1
ATOM 627 O O . ALA A 1 83 ? 2.594 10.836 3.210 1.00 93.50 83 ALA A O 1
ATOM 628 N N . ALA A 1 84 ? 3.022 10.120 1.123 1.00 94.69 84 ALA A N 1
ATOM 629 C CA . ALA A 1 84 ? 1.967 10.894 0.469 1.00 94.69 84 ALA A CA 1
ATOM 630 C C . ALA A 1 84 ? 0.555 10.487 0.925 1.00 94.69 84 ALA A C 1
ATOM 632 O O . ALA A 1 84 ? -0.329 11.333 1.020 1.00 94.69 84 ALA A O 1
ATOM 633 N N . LEU A 1 85 ? 0.349 9.203 1.228 1.00 92.31 85 LEU A N 1
ATOM 634 C CA . LEU A 1 85 ? -0.929 8.663 1.699 1.00 92.31 85 LEU A CA 1
ATOM 635 C C . LEU A 1 85 ? -1.107 8.751 3.224 1.00 92.31 85 LEU A C 1
ATOM 637 O O . LEU A 1 85 ? -2.154 8.348 3.724 1.00 92.31 85 LEU A O 1
ATOM 641 N N . GLY A 1 86 ? -0.106 9.242 3.966 1.00 92.38 86 GLY A N 1
ATOM 642 C CA . GLY A 1 86 ? -0.141 9.295 5.431 1.00 92.38 86 GLY A CA 1
ATOM 643 C C . GLY A 1 86 ? -0.096 7.921 6.109 1.00 92.38 86 GLY A C 1
ATOM 644 O O . GLY A 1 86 ? -0.523 7.788 7.252 1.00 92.38 86 GLY A O 1
ATOM 645 N N . ILE A 1 87 ? 0.409 6.900 5.412 1.00 89.81 87 ILE A N 1
ATOM 646 C CA . ILE A 1 87 ? 0.455 5.517 5.886 1.00 89.81 87 ILE A CA 1
ATOM 647 C C . ILE A 1 87 ? 1.661 5.314 6.808 1.00 89.81 87 ILE A C 1
ATOM 649 O O . ILE A 1 87 ? 2.817 5.401 6.381 1.00 89.81 87 ILE A O 1
ATOM 653 N N . GLU A 1 88 ? 1.393 4.969 8.066 1.00 87.75 88 GLU A N 1
ATOM 654 C CA . GLU A 1 88 ? 2.421 4.735 9.079 1.00 87.75 88 GLU A CA 1
ATOM 655 C C . GLU A 1 88 ? 2.833 3.254 9.138 1.00 87.75 88 GLU A C 1
ATOM 657 O O . GLU A 1 88 ? 2.034 2.350 9.397 1.00 87.75 88 GLU A O 1
ATOM 662 N N . GLN A 1 89 ? 4.123 3.003 8.896 1.00 84.81 89 GLN A N 1
ATOM 663 C CA . GLN A 1 89 ? 4.713 1.667 8.909 1.00 84.81 89 GLN A CA 1
ATOM 664 C C . GLN A 1 89 ? 5.499 1.434 10.200 1.00 84.81 89 GLN A C 1
ATOM 666 O O . GLN A 1 89 ? 6.406 2.195 10.540 1.00 84.81 89 GLN A O 1
ATOM 671 N N . LEU A 1 90 ? 5.210 0.329 10.880 1.00 83.62 90 LEU A N 1
ATOM 672 C CA . LEU A 1 90 ? 6.013 -0.147 11.998 1.00 83.62 90 LEU A CA 1
ATOM 673 C C . LEU A 1 90 ? 7.319 -0.758 11.490 1.00 83.62 90 LEU A C 1
ATOM 675 O O . LEU A 1 90 ? 7.344 -1.537 10.532 1.00 83.62 90 LEU A O 1
ATOM 679 N N . ALA A 1 91 ? 8.417 -0.427 12.167 1.00 70.88 91 ALA A N 1
ATOM 680 C CA . ALA A 1 91 ? 9.722 -0.977 11.846 1.00 70.88 91 ALA A CA 1
ATOM 681 C C . ALA A 1 91 ? 9.725 -2.498 12.059 1.00 70.88 91 ALA A C 1
ATOM 683 O O . ALA A 1 91 ? 9.522 -2.992 13.168 1.00 70.88 91 ALA A O 1
ATOM 684 N N . HIS A 1 92 ? 9.995 -3.248 10.992 1.00 62.94 92 HIS A N 1
ATOM 685 C CA . HIS A 1 92 ? 10.231 -4.681 11.094 1.00 62.94 92 HIS A CA 1
ATOM 686 C C . HIS A 1 92 ? 11.712 -4.925 11.439 1.00 62.94 92 HIS A C 1
ATOM 688 O O . HIS A 1 92 ? 12.580 -4.483 10.676 1.00 62.94 92 HIS A O 1
ATOM 694 N N . PRO A 1 93 ? 12.048 -5.628 12.539 1.00 56.75 93 PRO A N 1
ATOM 695 C CA . PRO A 1 93 ? 13.441 -5.904 12.879 1.00 56.75 93 PRO A CA 1
ATOM 696 C C . PRO A 1 93 ? 14.110 -6.762 11.795 1.00 56.75 93 PRO A C 1
ATOM 698 O O . PRO A 1 93 ? 13.497 -7.681 11.236 1.00 56.75 93 PRO A O 1
ATOM 701 N N . SER A 1 94 ? 15.368 -6.452 11.471 1.00 50.16 94 SER A N 1
ATOM 702 C CA . SER A 1 94 ? 16.188 -7.255 10.562 1.00 50.16 94 SER A CA 1
ATOM 703 C C . SER A 1 94 ? 16.518 -8.604 11.207 1.00 50.16 94 SER A C 1
ATOM 705 O O . SER A 1 94 ? 16.912 -8.671 12.366 1.00 50.16 94 SER A O 1
ATOM 707 N N . GLY A 1 95 ? 16.339 -9.698 10.461 1.00 48.34 95 GLY A N 1
ATOM 708 C CA . GLY A 1 95 ? 16.662 -11.051 10.931 1.00 48.34 95 GLY A CA 1
ATOM 709 C C . GLY A 1 95 ? 15.570 -11.750 11.748 1.00 48.34 95 GLY A C 1
ATOM 710 O O . GLY A 1 95 ? 15.799 -12.860 12.224 1.00 48.34 95 GLY A O 1
ATOM 711 N N . SER A 1 96 ? 14.376 -11.164 11.897 1.00 48.59 96 SER A N 1
ATOM 712 C CA . SER A 1 96 ? 13.290 -11.854 12.591 1.00 48.59 96 SER A CA 1
ATOM 713 C C . SER A 1 96 ? 12.596 -12.871 11.682 1.00 48.59 96 SER A C 1
ATOM 715 O O . SER A 1 96 ? 12.048 -12.561 10.622 1.00 48.59 96 SER A O 1
ATOM 717 N N . SER A 1 97 ? 12.639 -14.134 12.101 1.00 51.12 97 SER A N 1
ATOM 718 C CA . SER A 1 97 ? 11.820 -15.190 11.521 1.00 51.12 97 SER A CA 1
ATOM 719 C C . SER A 1 97 ? 10.333 -14.935 11.816 1.00 51.12 97 SER A C 1
ATOM 721 O O . SER A 1 97 ? 9.966 -14.187 12.729 1.00 51.12 97 SER A O 1
ATOM 723 N N . ARG A 1 98 ? 9.461 -15.5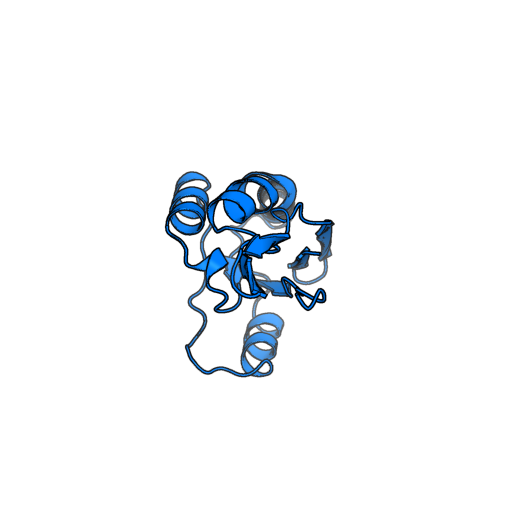85 11.031 1.00 49.59 98 ARG A N 1
ATOM 724 C CA . ARG A 1 98 ? 7.981 -15.488 10.995 1.00 49.59 98 ARG A CA 1
ATOM 725 C C . ARG A 1 98 ? 7.272 -15.380 12.360 1.00 49.59 98 ARG A C 1
ATOM 727 O O . ARG A 1 98 ? 6.150 -14.867 12.416 1.00 49.59 98 ARG A O 1
ATOM 734 N N . SER A 1 99 ? 7.917 -15.871 13.416 1.00 41.56 99 SER A N 1
ATOM 735 C CA . SER A 1 99 ? 7.447 -16.019 14.793 1.00 41.56 99 SER A CA 1
ATOM 736 C C . SER A 1 99 ? 7.351 -14.706 15.585 1.00 41.56 99 SER A C 1
ATOM 738 O O . SER A 1 99 ? 6.478 -14.592 16.442 1.00 41.56 99 SER A O 1
ATOM 740 N N . GLN A 1 100 ? 8.189 -13.696 15.311 1.00 45.97 100 GLN A N 1
ATOM 741 C CA . GLN A 1 100 ? 8.114 -12.410 16.037 1.00 45.97 100 GLN A CA 1
ATOM 742 C C . GLN A 1 100 ? 6.938 -11.538 15.570 1.00 45.97 100 GLN A C 1
ATOM 744 O O . GLN A 1 100 ? 6.248 -10.951 16.400 1.00 45.97 100 GLN A O 1
ATOM 749 N N . CYS A 1 101 ? 6.622 -11.549 14.270 1.00 45.88 101 CYS A N 1
ATOM 750 C CA . CYS A 1 101 ? 5.446 -10.866 13.714 1.00 45.88 101 CYS A CA 1
ATOM 751 C C . CYS A 1 101 ? 4.115 -11.327 14.333 1.00 45.88 101 CYS A C 1
ATOM 753 O O . CYS A 1 101 ? 3.178 -10.543 14.447 1.00 45.88 101 CYS A O 1
ATOM 755 N N . HIS A 1 102 ? 4.003 -12.605 14.708 1.00 46.72 102 HIS A N 1
ATOM 756 C CA . HIS A 1 102 ? 2.756 -13.146 15.254 1.00 46.72 102 HIS A CA 1
ATOM 757 C C . HIS A 1 102 ? 2.470 -12.624 16.673 1.00 46.72 102 HIS A C 1
ATOM 759 O O . HIS A 1 102 ? 1.314 -12.417 17.029 1.00 46.72 102 HIS A O 1
ATOM 765 N N . ARG A 1 103 ? 3.519 -12.351 17.463 1.00 42.59 103 ARG A N 1
ATOM 766 C CA . ARG A 1 103 ? 3.390 -11.928 18.865 1.00 42.59 103 ARG A CA 1
ATOM 767 C C . ARG A 1 103 ? 2.976 -10.460 19.010 1.00 42.59 103 ARG A C 1
ATOM 769 O O . ARG A 1 103 ? 2.169 -10.153 19.874 1.00 42.59 103 ARG A O 1
ATOM 776 N N . ALA A 1 104 ? 3.469 -9.578 18.136 1.00 46.47 104 ALA A N 1
ATOM 777 C CA . ALA A 1 104 ? 3.037 -8.177 18.098 1.00 46.47 104 ALA A CA 1
ATOM 778 C C . ALA A 1 104 ? 1.575 -8.032 17.625 1.00 46.47 104 ALA A C 1
ATOM 780 O O . ALA A 1 104 ? 0.829 -7.223 18.163 1.00 46.47 104 ALA A O 1
ATOM 781 N N . HIS A 1 105 ? 1.147 -8.864 16.668 1.00 48.66 105 HIS A N 1
ATOM 782 C CA . HIS A 1 105 ? -0.206 -8.839 16.098 1.00 48.66 105 HIS A CA 1
ATOM 783 C C . HIS A 1 105 ? -1.310 -9.244 17.092 1.00 48.66 105 HIS A C 1
ATOM 785 O O . HIS A 1 105 ? -2.393 -8.673 17.062 1.00 48.66 105 HIS A O 1
ATOM 791 N N . MET A 1 106 ? -1.037 -10.193 17.992 1.00 47.06 106 MET A N 1
ATOM 792 C CA . MET A 1 106 ? -2.011 -10.633 19.006 1.00 47.06 106 MET A CA 1
ATOM 793 C C . MET A 1 106 ? -2.167 -9.644 20.172 1.00 47.06 106 MET A C 1
ATOM 795 O O . MET A 1 106 ? -3.077 -9.795 20.979 1.00 47.06 106 MET A O 1
ATOM 799 N N . ALA A 1 107 ? -1.276 -8.654 20.285 1.00 42.84 107 ALA A N 1
ATOM 800 C CA . ALA A 1 107 ? -1.222 -7.743 21.426 1.00 42.84 107 ALA A CA 1
ATOM 801 C C . ALA A 1 107 ? -1.789 -6.345 21.134 1.00 42.84 107 ALA A C 1
ATOM 803 O O . ALA A 1 107 ? -1.987 -5.580 22.074 1.00 42.84 107 ALA A O 1
ATOM 804 N N . SER A 1 108 ? -2.048 -5.991 19.869 1.00 47.12 108 SER A N 1
ATOM 805 C CA . SER A 1 108 ? -2.609 -4.680 19.542 1.00 47.12 108 SER A CA 1
ATOM 806 C C . SER A 1 108 ? -3.626 -4.750 18.401 1.00 47.12 108 SER A C 1
ATOM 808 O O . SER A 1 108 ? -3.275 -5.173 17.294 1.00 47.12 108 SER A O 1
ATOM 810 N N . PRO A 1 109 ? -4.868 -4.270 18.616 1.00 54.31 109 PRO A N 1
ATOM 811 C CA . PRO A 1 109 ? -5.864 -4.165 17.555 1.00 54.31 109 PRO A CA 1
ATOM 812 C C . PRO A 1 109 ? -5.424 -3.200 16.445 1.00 54.31 109 PRO A C 1
ATOM 814 O O . PRO A 1 109 ? -6.007 -3.222 15.370 1.00 54.31 109 PRO A O 1
ATOM 817 N N . GLN A 1 110 ? -4.376 -2.402 16.658 1.00 54.72 110 GLN A N 1
ATOM 818 C CA . GLN A 1 110 ? -3.904 -1.356 15.748 1.00 54.72 110 GLN A CA 1
ATOM 819 C C . GLN A 1 110 ? -3.032 -1.874 14.590 1.00 54.72 110 GLN A C 1
ATOM 821 O O . GLN A 1 110 ? -2.582 -1.071 13.777 1.00 54.72 110 GLN A O 1
ATOM 826 N N . ILE A 1 111 ? -2.749 -3.184 14.517 1.00 57.16 111 ILE A N 1
ATOM 827 C CA . ILE A 1 111 ? -1.727 -3.742 13.617 1.00 57.16 111 ILE A CA 1
ATOM 828 C C . ILE A 1 111 ? -2.344 -4.614 12.516 1.00 57.16 111 ILE A C 1
ATOM 830 O O . ILE A 1 111 ? -2.872 -5.700 12.780 1.00 57.16 111 ILE A O 1
ATOM 834 N N . THR A 1 112 ? -2.162 -4.190 11.264 1.00 57.84 112 THR A N 1
ATOM 835 C CA . THR A 1 112 ? -2.471 -4.984 10.063 1.00 57.84 112 THR A CA 1
ATOM 836 C C . THR A 1 112 ? -1.201 -5.676 9.560 1.00 57.84 112 THR A C 1
ATOM 838 O O . THR A 1 112 ? -0.171 -5.030 9.343 1.00 57.84 112 THR A O 1
ATOM 841 N N . ARG A 1 113 ? -1.256 -7.006 9.392 1.00 57.25 113 ARG A N 1
ATOM 842 C CA . ARG A 1 113 ? -0.142 -7.827 8.888 1.00 57.25 113 ARG A CA 1
ATOM 843 C C . ARG A 1 113 ? -0.333 -8.131 7.407 1.00 57.25 113 ARG A C 1
ATOM 845 O O . ARG A 1 113 ? -1.409 -8.544 6.975 1.00 57.25 113 ARG A O 1
ATOM 852 N N . PHE A 1 114 ? 0.761 -8.033 6.664 1.00 54.81 114 PHE A N 1
ATOM 853 C CA . PHE A 1 114 ? 0.821 -8.346 5.242 1.00 54.81 114 PHE A CA 1
ATOM 854 C C . PHE A 1 114 ? 1.583 -9.658 5.036 1.00 54.81 114 PHE A C 1
ATOM 856 O O . PHE A 1 114 ? 2.651 -9.865 5.619 1.00 54.81 114 PHE A O 1
ATOM 863 N N . GLN A 1 115 ? 1.024 -10.579 4.248 1.00 44.66 115 GLN A N 1
ATOM 864 C CA . GLN A 1 115 ? 1.708 -11.816 3.866 1.00 44.66 115 G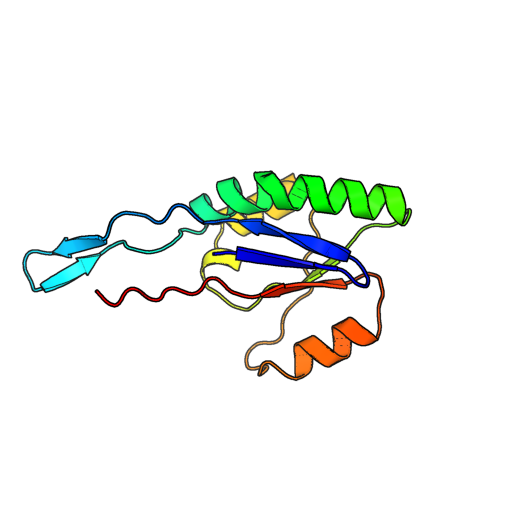LN A CA 1
ATOM 865 C C . GLN A 1 115 ? 1.864 -11.895 2.347 1.00 44.66 115 GLN A C 1
ATOM 867 O O . GLN A 1 115 ? 0.929 -12.237 1.634 1.00 44.66 115 GLN A O 1
ATOM 872 N N . GLY A 1 116 ? 3.108 -11.666 1.913 1.00 36.19 116 GLY A N 1
ATOM 873 C CA . GLY A 1 116 ? 3.760 -12.357 0.803 1.00 36.19 116 GLY A CA 1
ATOM 874 C C . GLY A 1 116 ? 3.472 -11.852 -0.608 1.00 36.19 116 GLY A C 1
ATOM 875 O O . GLY A 1 116 ? 2.384 -12.041 -1.134 1.00 36.19 116 GLY A O 1
ATOM 876 N N . ALA A 1 117 ? 4.525 -11.383 -1.280 1.00 32.50 117 ALA A N 1
ATOM 877 C CA . ALA A 1 117 ? 4.686 -11.594 -2.714 1.00 32.50 117 ALA A CA 1
ATOM 878 C C . ALA A 1 117 ? 5.355 -12.967 -2.916 1.00 32.50 117 ALA A C 1
ATOM 880 O O . ALA A 1 117 ? 6.554 -13.125 -2.686 1.00 32.50 117 ALA A O 1
ATOM 881 N N . TRP A 1 118 ? 4.584 -13.984 -3.304 1.00 33.91 118 TRP A N 1
ATOM 882 C CA . TRP A 1 118 ? 5.144 -15.259 -3.761 1.00 33.91 118 TRP A CA 1
ATOM 883 C C . TRP A 1 118 ? 5.484 -15.136 -5.248 1.00 33.91 118 TRP A C 1
ATOM 885 O O . TRP A 1 118 ? 4.587 -14.990 -6.077 1.00 33.91 118 TRP A O 1
ATOM 895 N N . SER A 1 119 ? 6.777 -15.165 -5.578 1.00 33.69 119 SER A N 1
ATOM 896 C CA . SER A 1 119 ? 7.246 -15.452 -6.934 1.00 33.69 119 SER A CA 1
ATOM 897 C C . SER A 1 119 ? 7.485 -16.959 -7.013 1.00 33.69 119 SER A C 1
ATOM 899 O O . SER A 1 119 ? 8.425 -17.485 -6.418 1.00 33.69 119 SER A O 1
ATOM 901 N N . SER A 1 120 ? 6.566 -17.659 -7.675 1.00 34.91 120 SER A N 1
ATOM 902 C CA . SER A 1 120 ? 6.692 -19.071 -8.039 1.00 34.91 120 SER A CA 1
ATOM 903 C C . SER A 1 120 ? 6.679 -19.203 -9.551 1.00 34.91 120 SER A C 1
ATOM 905 O O . SER A 1 120 ? 5.917 -19.984 -10.104 1.00 34.91 120 SER A O 1
ATOM 907 N N . GLU A 1 121 ? 7.534 -18.451 -10.226 1.00 33.84 121 GLU A N 1
ATOM 908 C CA . GLU A 1 121 ? 7.946 -18.819 -11.572 1.00 33.84 121 GLU A CA 1
ATOM 909 C C . GLU A 1 121 ? 9.458 -18.689 -11.603 1.00 33.84 121 GLU A C 1
ATOM 911 O O . GLU A 1 121 ? 10.029 -17.600 -11.633 1.00 33.84 121 GLU A O 1
ATOM 916 N N . LYS A 1 122 ? 10.112 -19.848 -11.485 1.00 39.56 122 LYS A N 1
ATOM 917 C CA . LYS A 1 122 ? 11.503 -19.981 -11.887 1.00 39.56 122 LYS A CA 1
ATOM 918 C C . LYS A 1 122 ? 11.545 -19.616 -13.373 1.00 39.56 122 LYS A C 1
ATOM 920 O O . LYS A 1 122 ? 11.028 -20.375 -14.189 1.00 39.56 122 LYS A O 1
ATOM 925 N N . CYS A 1 123 ? 12.124 -18.462 -13.694 1.00 37.28 123 CYS A N 1
ATOM 926 C CA . CYS A 1 123 ? 12.994 -18.420 -14.859 1.00 37.28 123 CYS A CA 1
ATOM 927 C C . CYS A 1 123 ? 14.241 -19.277 -14.499 1.00 37.28 123 CYS A C 1
ATOM 929 O O . CYS A 1 123 ? 14.783 -19.914 -15.415 1.00 37.28 123 CYS A O 1
#